Protein AF-A0A934ZP83-F1 (afdb_monomer)

Foldseek 3Di:
DDPPDDDPPDDPVCVVVVVLVVLQVCCVVPVVVNLVVVLVVVVVLVVQCPDPVNVVVVVVLVPDPVNVVVVVCVCVSNLPLHDNDDPDRSVVSVVVSVVVCVPPPCPVVVVCVVVVPDVPPPDD

Sequence (124 aa):
MSDEGPVFEAREEDGLFAALRQAQALIVRYPVAAQALFAAAVAEGRAYSATPEGTALRERLKGSELIRRGRVVWEVGTLNVLEEEPTTILPSKVMDALARAATVPDLEPMLTRLFGVHPGDDGT

Secondary structure (DSSP, 8-state):
----------SSHHHHHHHHHHHHHHHHHSHHHHHHHHHHHHHHHHHHHTSHHHHHHHHHHHT-HHHHHHHHHHHHHHTT---SS-SS-HHHHHHHHHHHHHT-TTHHHHHHHHHT--TT-S--

Solvent-accessible surface area (backbone atoms only — not comparable to full-atom values): 7390 Å² total; per-residue (Å²): 139,82,84,75,68,88,75,83,76,75,67,78,54,52,60,57,54,48,51,51,52,52,51,42,52,45,39,72,75,35,40,72,59,44,38,52,52,50,34,50,52,52,54,49,51,50,59,43,40,72,37,76,67,30,37,55,49,49,62,60,46,74,76,32,64,66,55,58,54,48,47,52,52,47,42,67,62,50,56,61,54,71,51,82,77,68,91,64,63,51,76,59,39,51,52,53,38,50,54,53,56,72,65,40,85,62,46,62,64,50,48,35,67,72,69,63,62,60,96,76,80,78,78,132

pLDDT: mean 74.09, std 14.76, range [38.72, 97.5]

Structu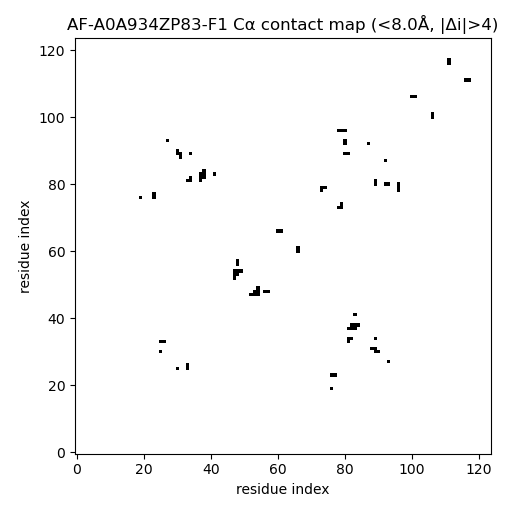re (mmCIF, N/CA/C/O backbone):
data_AF-A0A934ZP83-F1
#
_entry.id   AF-A0A934ZP83-F1
#
loop_
_atom_site.group_PDB
_atom_site.id
_atom_site.type_symbol
_atom_site.label_atom_id
_atom_site.label_alt_id
_atom_site.label_comp_id
_atom_site.label_asym_id
_atom_site.label_entity_id
_atom_site.label_seq_id
_atom_site.pdbx_PDB_ins_code
_atom_site.Cartn_x
_atom_site.Cartn_y
_atom_site.Cartn_z
_atom_site.occupancy
_atom_site.B_iso_or_equiv
_atom_site.auth_seq_id
_atom_site.auth_comp_id
_atom_site.auth_asym_id
_atom_site.auth_atom_id
_atom_site.pdbx_PDB_model_num
ATOM 1 N N . MET A 1 1 ? 32.671 31.093 -13.612 1.00 38.72 1 MET A N 1
ATOM 2 C CA . MET A 1 1 ? 31.542 31.184 -12.668 1.00 38.72 1 MET A CA 1
ATOM 3 C C . MET A 1 1 ? 30.532 30.174 -13.177 1.00 38.72 1 MET A C 1
ATOM 5 O O . MET A 1 1 ? 29.764 30.499 -14.069 1.00 38.72 1 MET A O 1
ATOM 9 N N . SER A 1 2 ? 30.713 28.913 -12.786 1.00 44.19 2 SER A N 1
ATOM 10 C CA . SER A 1 2 ? 29.906 27.798 -13.285 1.00 44.19 2 SER A CA 1
ATOM 11 C C . SER A 1 2 ? 28.724 27.630 -12.346 1.00 44.19 2 SER A C 1
ATOM 13 O O . SER A 1 2 ? 28.918 27.476 -11.144 1.00 44.19 2 SER A O 1
ATOM 15 N N . ASP A 1 3 ? 27.530 27.752 -12.910 1.00 51.94 3 ASP A N 1
ATOM 16 C CA . ASP A 1 3 ? 26.252 27.512 -12.253 1.00 51.94 3 ASP A CA 1
ATOM 17 C C . ASP A 1 3 ? 26.065 25.991 -12.153 1.00 51.94 3 ASP A C 1
ATOM 19 O O . ASP A 1 3 ? 25.612 25.338 -13.093 1.00 51.94 3 ASP A O 1
ATOM 23 N N . GLU A 1 4 ? 26.538 25.402 -11.053 1.00 49.50 4 GLU A N 1
ATOM 24 C CA . GLU A 1 4 ? 26.123 24.057 -10.661 1.00 49.50 4 GLU A CA 1
ATOM 25 C C . GLU A 1 4 ? 24.645 24.145 -10.280 1.00 49.50 4 GLU A C 1
ATOM 27 O O . GLU A 1 4 ? 24.284 24.651 -9.216 1.00 49.50 4 GLU A O 1
ATOM 32 N N . GLY A 1 5 ? 23.784 23.678 -11.188 1.00 45.62 5 GLY A N 1
ATOM 33 C CA . GLY A 1 5 ? 22.375 23.446 -10.890 1.00 45.62 5 GLY A CA 1
ATOM 34 C C . GLY A 1 5 ? 22.228 22.618 -9.608 1.00 45.62 5 GLY A C 1
ATOM 35 O O . GLY A 1 5 ? 23.150 21.886 -9.242 1.00 45.62 5 GLY A O 1
ATOM 36 N N . PRO A 1 6 ? 21.093 22.734 -8.899 1.00 41.62 6 PRO A N 1
ATOM 37 C CA . PRO A 1 6 ? 20.960 22.194 -7.554 1.00 41.62 6 PRO A CA 1
ATOM 38 C C . PRO A 1 6 ? 21.282 20.698 -7.535 1.00 41.62 6 PRO A C 1
ATOM 40 O O . PRO A 1 6 ? 20.540 19.872 -8.068 1.00 41.62 6 PRO A O 1
ATOM 43 N N . VAL A 1 7 ? 22.410 20.365 -6.908 1.00 52.69 7 VAL A N 1
ATOM 44 C CA . VAL A 1 7 ? 22.768 19.000 -6.545 1.00 52.69 7 VAL A CA 1
ATOM 45 C C . VAL A 1 7 ? 21.838 18.626 -5.402 1.00 52.69 7 VAL A C 1
ATOM 47 O O . VAL A 1 7 ? 21.931 19.176 -4.305 1.00 52.69 7 VAL A O 1
ATOM 50 N N . PHE A 1 8 ? 20.898 17.724 -5.672 1.00 44.00 8 PHE A N 1
ATOM 51 C CA . PHE A 1 8 ? 20.104 17.086 -4.630 1.00 44.00 8 PHE A CA 1
ATOM 52 C C . PHE A 1 8 ? 21.053 16.202 -3.808 1.00 44.00 8 PHE A C 1
ATOM 54 O O . PHE A 1 8 ? 21.266 15.034 -4.129 1.00 44.00 8 PHE A O 1
ATOM 61 N N . GLU A 1 9 ? 21.702 16.787 -2.798 1.00 42.16 9 GLU A N 1
ATOM 62 C CA . GLU A 1 9 ? 22.484 16.051 -1.806 1.00 42.16 9 GLU A CA 1
ATOM 63 C C . GLU A 1 9 ? 21.535 15.147 -1.021 1.00 42.16 9 GLU A C 1
ATOM 65 O O . GLU A 1 9 ? 20.894 15.563 -0.055 1.00 42.16 9 GLU A O 1
ATOM 70 N N . ALA A 1 10 ? 21.437 13.891 -1.444 1.00 46.25 10 ALA A N 1
ATOM 71 C CA . ALA A 1 10 ? 20.656 12.901 -0.738 1.00 46.25 10 ALA A CA 1
ATOM 72 C C . ALA A 1 10 ? 21.348 12.564 0.595 1.00 46.25 10 ALA A C 1
ATOM 74 O O . ALA A 1 10 ? 22.364 11.873 0.665 1.00 46.25 10 ALA A O 1
ATOM 75 N N . ARG A 1 11 ? 20.813 13.115 1.686 1.00 51.38 11 ARG A N 1
ATOM 76 C CA . ARG A 1 11 ? 21.152 12.750 3.067 1.00 51.38 11 ARG A CA 1
ATOM 77 C C . ARG A 1 11 ? 19.861 12.298 3.738 1.00 51.38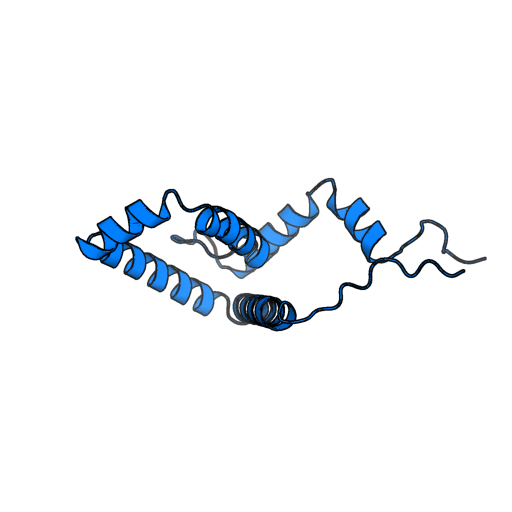 11 ARG A C 1
ATOM 79 O O . ARG A 1 11 ? 18.870 13.009 3.655 1.00 51.38 11 ARG A O 1
ATOM 86 N N . GLU A 1 12 ? 19.865 11.112 4.355 1.00 50.78 12 GLU A N 1
ATOM 87 C CA . GLU A 1 12 ? 18.701 10.396 4.940 1.00 50.78 12 GLU A CA 1
ATOM 88 C C . GLU A 1 12 ? 17.547 10.046 3.975 1.00 50.78 12 GLU A C 1
ATOM 90 O O . GLU A 1 12 ? 16.996 8.946 4.060 1.00 50.78 12 GLU A O 1
ATOM 95 N N . GLU A 1 13 ? 17.235 10.908 3.009 1.00 52.53 13 GLU A N 1
ATOM 96 C CA . GLU A 1 13 ? 16.235 10.708 1.958 1.00 52.53 13 GLU A CA 1
ATOM 97 C C . GLU A 1 13 ? 16.495 9.427 1.143 1.00 52.53 13 GLU A C 1
ATOM 99 O O . GLU A 1 13 ? 15.555 8.708 0.792 1.00 52.53 13 GLU A O 1
ATOM 104 N N . ASP A 1 14 ? 17.764 9.050 0.955 1.00 61.03 14 ASP A N 1
ATOM 105 C CA . ASP A 1 14 ? 18.166 7.826 0.254 1.00 61.03 14 ASP A CA 1
ATOM 106 C C . ASP A 1 14 ? 17.562 6.549 0.837 1.00 61.03 14 ASP A C 1
ATOM 108 O O . ASP A 1 14 ? 17.218 5.638 0.085 1.00 61.03 14 ASP A O 1
ATOM 112 N N . GLY A 1 15 ? 17.407 6.461 2.162 1.00 76.56 15 GLY A N 1
ATOM 113 C CA . GLY A 1 15 ? 16.912 5.247 2.813 1.00 76.56 15 GLY A CA 1
ATOM 114 C C . GLY A 1 15 ? 15.444 4.977 2.489 1.00 76.56 15 GLY A C 1
ATOM 115 O O . GLY A 1 15 ? 15.071 3.855 2.137 1.00 76.56 15 GLY A O 1
ATOM 116 N N . LEU A 1 16 ? 14.614 6.023 2.544 1.00 76.25 16 LEU A N 1
ATOM 117 C CA . LEU A 1 16 ? 13.196 5.932 2.202 1.00 76.25 16 LEU A CA 1
ATOM 118 C C . LEU A 1 16 ? 13.013 5.663 0.707 1.00 76.25 16 LEU A C 1
ATOM 120 O O . LEU A 1 16 ? 12.264 4.760 0.332 1.00 76.25 16 LEU A O 1
ATOM 124 N N . PHE A 1 17 ? 13.725 6.397 -0.153 1.00 73.88 17 PHE A N 1
ATOM 125 C CA . PHE A 1 17 ? 13.660 6.176 -1.598 1.00 73.88 17 PHE A CA 1
ATOM 126 C C . PHE A 1 17 ? 14.178 4.788 -1.995 1.00 73.88 17 PHE A C 1
ATOM 128 O O . PHE A 1 17 ? 13.602 4.145 -2.875 1.00 73.88 17 PHE A O 1
ATOM 135 N N . ALA A 1 18 ? 15.225 4.280 -1.342 1.00 79.88 18 ALA A N 1
ATOM 136 C CA . ALA A 1 18 ? 15.710 2.918 -1.548 1.00 79.88 18 ALA A CA 1
ATOM 1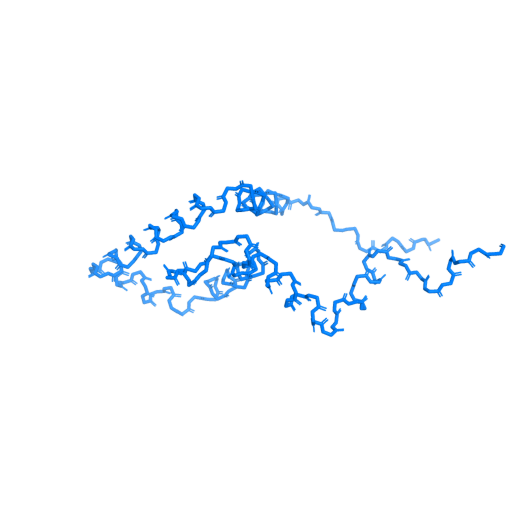37 C C . ALA A 1 18 ? 14.669 1.875 -1.124 1.00 79.88 18 ALA A C 1
ATOM 139 O O . ALA A 1 18 ? 14.400 0.949 -1.890 1.00 79.88 18 ALA A O 1
ATOM 140 N N . ALA A 1 19 ? 14.031 2.051 0.037 1.00 79.75 19 ALA A N 1
ATOM 141 C CA . ALA A 1 19 ? 12.974 1.158 0.505 1.00 79.75 19 ALA A CA 1
ATOM 142 C C . ALA A 1 19 ? 11.768 1.146 -0.451 1.00 79.75 19 ALA A C 1
ATOM 144 O O . ALA A 1 19 ? 11.266 0.076 -0.797 1.00 79.75 19 ALA A O 1
ATOM 145 N N . LEU A 1 20 ? 11.343 2.315 -0.945 1.00 80.75 20 LEU A N 1
ATOM 146 C CA . LEU A 1 20 ? 10.262 2.430 -1.929 1.00 80.75 20 LEU A CA 1
ATOM 147 C C . LEU A 1 20 ? 10.616 1.739 -3.251 1.00 80.75 20 LEU A C 1
ATOM 149 O O . LEU A 1 20 ? 9.812 0.964 -3.769 1.00 80.75 20 LEU A O 1
ATOM 153 N N . ARG A 1 21 ? 11.834 1.939 -3.771 1.00 81.12 21 ARG A N 1
ATOM 154 C CA . ARG A 1 21 ? 12.308 1.241 -4.981 1.00 81.12 21 ARG A CA 1
ATOM 155 C C . ARG A 1 21 ? 12.384 -0.271 -4.784 1.00 81.12 21 ARG A C 1
ATOM 157 O O . ARG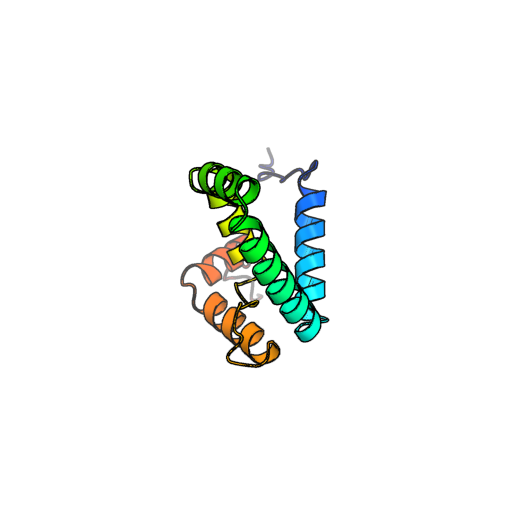 A 1 21 ? 12.040 -1.031 -5.687 1.00 81.12 21 ARG A O 1
ATOM 164 N N . GLN A 1 22 ? 12.804 -0.725 -3.607 1.00 83.00 22 GLN A N 1
ATOM 165 C CA . GLN A 1 22 ? 12.844 -2.149 -3.288 1.00 83.00 22 GLN A CA 1
ATOM 166 C C . GLN A 1 22 ? 11.433 -2.745 -3.214 1.00 83.00 22 GLN A C 1
ATOM 168 O O . GLN A 1 22 ? 11.199 -3.826 -3.754 1.00 83.00 22 GLN A O 1
ATOM 173 N N . ALA A 1 23 ? 10.479 -2.029 -2.614 1.00 82.31 23 ALA A N 1
ATOM 174 C CA . ALA A 1 23 ? 9.076 -2.428 -2.598 1.00 82.31 23 ALA A CA 1
ATOM 175 C C . ALA A 1 23 ? 8.498 -2.513 -4.021 1.00 82.31 23 ALA A C 1
ATOM 177 O O . ALA A 1 23 ? 7.893 -3.524 -4.371 1.00 82.31 23 ALA A O 1
ATOM 178 N N . GLN A 1 24 ? 8.760 -1.517 -4.875 1.00 82.44 24 GLN A N 1
ATOM 179 C CA . GLN A 1 24 ? 8.380 -1.539 -6.294 1.00 82.44 24 GLN A CA 1
ATOM 180 C C . GLN A 1 24 ? 8.950 -2.761 -7.022 1.00 82.44 24 GLN A C 1
ATOM 182 O O . GLN A 1 24 ? 8.216 -3.481 -7.700 1.00 82.44 24 GLN A O 1
ATOM 187 N N . ALA A 1 25 ? 10.243 -3.039 -6.839 1.00 83.50 25 ALA A N 1
ATOM 188 C CA . ALA A 1 25 ? 10.888 -4.199 -7.442 1.00 83.50 25 ALA A CA 1
ATOM 189 C C . ALA A 1 25 ? 10.245 -5.518 -6.984 1.00 83.50 25 ALA A C 1
ATOM 191 O O . ALA A 1 25 ? 10.075 -6.431 -7.791 1.00 83.50 25 ALA A O 1
ATOM 192 N N . LEU A 1 26 ? 9.850 -5.625 -5.711 1.00 83.94 26 LEU A N 1
ATOM 193 C CA . LEU A 1 26 ? 9.155 -6.802 -5.184 1.00 83.94 26 LEU A CA 1
ATOM 194 C C . LEU A 1 26 ? 7.738 -6.949 -5.745 1.00 83.94 26 LEU A C 1
ATOM 196 O O . LEU A 1 26 ? 7.349 -8.070 -6.068 1.00 83.94 26 LEU A O 1
ATOM 200 N N . ILE A 1 27 ? 6.995 -5.851 -5.914 1.00 83.75 27 ILE A N 1
ATOM 201 C CA . ILE A 1 27 ? 5.657 -5.863 -6.528 1.00 83.75 27 ILE A CA 1
ATOM 202 C C . ILE A 1 27 ? 5.739 -6.374 -7.969 1.00 83.75 27 ILE A C 1
ATOM 204 O O . ILE A 1 27 ? 4.971 -7.252 -8.356 1.00 83.75 27 ILE A O 1
ATOM 208 N N . VAL A 1 28 ? 6.704 -5.880 -8.750 1.00 81.56 28 VAL A N 1
ATOM 209 C CA . VAL A 1 28 ? 6.903 -6.313 -10.143 1.00 81.56 28 VAL A CA 1
ATOM 210 C C . VAL A 1 28 ? 7.391 -7.761 -10.217 1.00 81.56 28 VAL A C 1
ATOM 212 O O . VAL A 1 28 ? 6.945 -8.524 -11.071 1.00 81.56 28 VAL A O 1
ATOM 215 N N . ARG A 1 29 ? 8.295 -8.165 -9.317 1.00 83.50 29 ARG A N 1
ATOM 216 C CA . ARG A 1 29 ? 8.885 -9.510 -9.314 1.00 83.50 29 ARG A CA 1
ATOM 217 C C . ARG A 1 29 ? 7.922 -10.587 -8.812 1.00 83.50 29 ARG A C 1
ATOM 219 O O . ARG A 1 29 ? 7.978 -11.716 -9.294 1.00 83.50 29 ARG A O 1
ATOM 226 N N . TYR A 1 30 ? 7.063 -10.256 -7.850 1.00 83.94 30 TYR A N 1
ATOM 227 C CA . TYR A 1 30 ? 6.156 -11.197 -7.188 1.00 83.94 30 TYR A CA 1
ATOM 228 C C . TYR A 1 30 ? 4.721 -10.651 -7.101 1.00 83.94 30 TYR A C 1
ATOM 230 O O . TYR A 1 30 ? 4.180 -10.501 -6.002 1.00 83.94 30 TYR A O 1
ATOM 238 N N . PRO A 1 31 ? 4.060 -10.396 -8.242 1.00 81.69 31 PRO A N 1
ATOM 239 C CA . PRO A 1 31 ? 2.789 -9.677 -8.282 1.00 81.69 31 PRO A CA 1
ATOM 240 C C . PRO A 1 31 ? 1.673 -10.355 -7.476 1.00 81.69 31 PRO A C 1
ATOM 242 O O . PRO A 1 31 ? 0.987 -9.714 -6.685 1.00 81.69 31 PRO A O 1
ATOM 245 N N . VAL A 1 32 ? 1.517 -11.675 -7.611 1.00 83.94 32 VAL A N 1
ATOM 246 C CA . VAL A 1 32 ? 0.474 -12.426 -6.890 1.00 83.94 32 VAL A CA 1
ATOM 247 C C . VAL A 1 32 ? 0.698 -12.383 -5.375 1.00 83.94 32 VAL A C 1
ATOM 249 O O . VAL A 1 32 ? -0.248 -12.187 -4.617 1.00 83.94 32 VAL A O 1
ATOM 252 N N . ALA A 1 33 ? 1.949 -12.520 -4.927 1.00 86.06 33 ALA A N 1
ATOM 253 C CA . ALA A 1 33 ? 2.279 -12.474 -3.506 1.00 86.06 33 ALA A CA 1
ATOM 254 C C . ALA A 1 33 ? 2.088 -11.063 -2.930 1.00 86.06 33 ALA A C 1
ATOM 256 O O . ALA A 1 33 ? 1.508 -10.918 -1.858 1.00 86.06 33 ALA A O 1
ATOM 257 N N . ALA A 1 34 ? 2.515 -10.026 -3.657 1.00 85.81 34 ALA A N 1
ATOM 258 C CA . ALA A 1 34 ? 2.317 -8.636 -3.258 1.00 85.81 34 ALA A CA 1
ATOM 259 C C . ALA A 1 34 ? 0.826 -8.291 -3.118 1.00 85.81 34 ALA A C 1
ATOM 261 O O . ALA A 1 34 ? 0.421 -7.679 -2.132 1.00 85.81 34 ALA A O 1
ATOM 262 N N . GLN A 1 35 ? -0.002 -8.751 -4.057 1.00 86.12 35 GLN A N 1
ATOM 263 C CA . GLN A 1 35 ? -1.451 -8.571 -4.019 1.00 86.12 35 GLN A CA 1
ATOM 264 C C . GLN A 1 35 ? -2.113 -9.307 -2.851 1.00 86.12 35 GLN A C 1
ATOM 266 O O . GLN A 1 35 ? -2.983 -8.749 -2.183 1.00 86.12 35 GLN A O 1
ATOM 271 N N . ALA A 1 36 ? -1.689 -10.540 -2.570 1.00 86.75 36 ALA A N 1
ATOM 272 C CA . ALA A 1 36 ? -2.185 -11.291 -1.421 1.00 86.75 36 ALA A CA 1
ATOM 273 C C . ALA A 1 36 ? -1.813 -10.610 -0.092 1.00 86.75 36 ALA A C 1
ATOM 275 O O . ALA A 1 36 ? -2.662 -10.477 0.788 1.00 86.75 36 ALA A O 1
ATOM 276 N N . LEU A 1 37 ? -0.572 -10.127 0.037 1.00 88.69 37 LEU A N 1
ATOM 277 C CA . LEU A 1 37 ? -0.111 -9.384 1.213 1.00 88.69 37 LEU A CA 1
ATOM 278 C C . LEU A 1 37 ? -0.892 -8.080 1.403 1.00 88.69 37 LEU A C 1
ATOM 280 O O . LEU A 1 37 ? -1.313 -7.779 2.518 1.00 88.69 37 LEU A O 1
ATOM 284 N N . PHE A 1 38 ? -1.126 -7.335 0.322 1.00 86.81 38 PHE A N 1
ATOM 285 C CA . PHE A 1 38 ? -1.933 -6.118 0.359 1.00 86.81 38 PHE A CA 1
ATOM 286 C C . PHE A 1 38 ? -3.363 -6.399 0.835 1.00 86.81 38 PHE A C 1
ATOM 288 O O . PHE A 1 38 ? -3.831 -5.760 1.776 1.00 86.81 38 PHE A O 1
ATOM 295 N N . ALA A 1 39 ? -4.037 -7.388 0.241 1.00 88.75 39 ALA A N 1
ATOM 296 C CA . ALA A 1 39 ? -5.398 -7.755 0.623 1.00 88.75 39 ALA A CA 1
ATOM 297 C C . ALA A 1 39 ? -5.487 -8.197 2.096 1.00 88.75 39 ALA A C 1
ATOM 299 O O . ALA A 1 39 ? -6.407 -7.793 2.809 1.00 88.75 39 ALA A O 1
ATOM 300 N N . ALA A 1 40 ? -4.503 -8.966 2.577 1.00 89.69 40 ALA A N 1
ATOM 301 C CA . ALA A 1 40 ? -4.422 -9.372 3.978 1.00 89.69 40 ALA A CA 1
ATOM 302 C C . ALA A 1 40 ? -4.253 -8.169 4.921 1.00 89.69 40 ALA A C 1
ATOM 304 O O . ALA A 1 40 ? -5.002 -8.045 5.890 1.00 89.69 40 ALA A O 1
ATOM 305 N N . ALA A 1 41 ? -3.337 -7.246 4.607 1.00 89.00 41 ALA A N 1
ATOM 306 C CA . ALA A 1 41 ? -3.113 -6.039 5.403 1.00 89.00 41 ALA A CA 1
ATOM 307 C C . ALA A 1 41 ? -4.357 -5.136 5.455 1.00 89.00 41 ALA A C 1
ATOM 309 O O . ALA A 1 41 ? -4.684 -4.570 6.499 1.00 89.00 41 ALA A O 1
ATOM 310 N N . VAL A 1 42 ? -5.091 -5.026 4.344 1.00 89.50 42 VAL A N 1
ATOM 311 C CA . VAL A 1 42 ? -6.354 -4.280 4.280 1.00 89.50 42 VAL A CA 1
ATOM 312 C C . VAL A 1 42 ? -7.437 -4.940 5.142 1.00 89.50 42 VAL A C 1
ATOM 314 O O . VAL A 1 42 ? -8.131 -4.251 5.897 1.00 89.50 42 VAL A O 1
ATOM 317 N N . ALA A 1 43 ? -7.570 -6.268 5.077 1.00 91.94 43 ALA A N 1
ATOM 318 C CA . ALA A 1 43 ? -8.523 -7.012 5.897 1.00 91.94 43 ALA A CA 1
ATOM 319 C C . ALA A 1 43 ? -8.223 -6.867 7.399 1.00 91.94 43 ALA A C 1
ATOM 321 O O . ALA A 1 43 ? -9.133 -6.598 8.187 1.00 91.94 43 ALA A O 1
ATOM 322 N N . GLU A 1 44 ? -6.951 -6.971 7.787 1.00 93.19 44 GLU A N 1
ATOM 323 C CA . GLU A 1 44 ? -6.505 -6.765 9.166 1.00 93.19 44 GLU A CA 1
ATOM 324 C C . GLU A 1 44 ? -6.750 -5.324 9.629 1.00 93.19 44 GLU A C 1
ATOM 326 O O . GLU A 1 44 ? -7.331 -5.106 10.692 1.00 93.19 44 GLU A O 1
ATOM 331 N N . GLY A 1 45 ? -6.405 -4.332 8.803 1.00 91.69 45 GLY A N 1
ATOM 332 C CA . GLY A 1 45 ? -6.657 -2.922 9.097 1.00 91.69 45 GLY A CA 1
ATOM 333 C C . GLY A 1 45 ? -8.141 -2.622 9.317 1.00 91.69 45 GLY A C 1
ATOM 334 O O . GLY A 1 45 ? -8.494 -1.876 10.233 1.00 91.69 45 GLY A O 1
ATOM 335 N N . ARG A 1 46 ? -9.032 -3.250 8.538 1.00 92.75 46 ARG A N 1
ATOM 336 C CA . ARG A 1 46 ? -10.482 -3.166 8.760 1.00 92.75 46 ARG A CA 1
ATOM 337 C C . ARG A 1 46 ? -10.903 -3.784 10.080 1.00 92.75 46 ARG A C 1
ATOM 339 O O . ARG A 1 46 ? -11.623 -3.126 10.832 1.00 92.75 46 ARG A O 1
ATOM 346 N N . ALA A 1 47 ? -10.460 -5.009 10.349 1.00 94.12 47 ALA A N 1
ATOM 347 C CA . ALA A 1 47 ? -10.776 -5.710 11.586 1.00 94.12 47 ALA A CA 1
ATOM 348 C C . ALA A 1 47 ? -10.325 -4.895 12.806 1.00 94.12 47 ALA A C 1
ATOM 350 O O . ALA A 1 47 ? -11.108 -4.684 13.730 1.00 94.12 47 ALA A O 1
ATOM 351 N N . TYR A 1 48 ? -9.111 -4.342 12.761 1.00 94.25 48 TYR A N 1
ATOM 352 C CA . TYR A 1 48 ? -8.596 -3.469 13.807 1.00 94.25 48 TYR A CA 1
ATOM 353 C C . TYR A 1 48 ? -9.408 -2.177 13.927 1.00 94.25 48 TYR A C 1
ATOM 355 O O . TYR A 1 48 ? -9.793 -1.789 15.023 1.00 94.25 48 TYR A O 1
ATOM 363 N N . SER A 1 49 ? -9.753 -1.529 12.811 1.00 93.69 49 SER A N 1
ATOM 364 C CA . SER A 1 49 ? -10.538 -0.287 12.832 1.00 93.69 49 SER A CA 1
ATOM 365 C C . SER A 1 49 ? -11.945 -0.438 13.422 1.00 93.69 49 SER A C 1
ATOM 367 O O . SER A 1 49 ? -12.555 0.569 13.770 1.00 93.69 49 SER A O 1
ATOM 369 N N . ALA A 1 50 ? -12.454 -1.670 13.531 1.00 94.69 50 ALA A N 1
ATOM 370 C CA . ALA A 1 50 ? -13.727 -1.979 14.169 1.00 94.69 50 ALA A CA 1
ATOM 371 C C . ALA A 1 50 ? -13.623 -2.120 15.701 1.00 94.69 50 ALA A C 1
ATOM 373 O O . ALA A 1 50 ? -14.654 -2.157 16.372 1.00 94.69 50 ALA A O 1
ATOM 374 N N . THR A 1 51 ? -12.413 -2.181 16.273 1.00 97.50 51 THR A N 1
ATOM 375 C CA . THR A 1 51 ? -12.233 -2.139 17.732 1.00 97.50 51 THR A CA 1
ATOM 376 C C . THR A 1 51 ? -12.358 -0.701 18.254 1.00 97.50 51 THR A C 1
ATOM 378 O O . THR A 1 51 ? -12.209 0.255 17.481 1.00 97.50 51 THR A O 1
ATOM 381 N N . PRO A 1 52 ? -12.612 -0.499 19.561 1.00 97.00 52 PRO A N 1
ATOM 382 C CA . PRO A 1 52 ? -12.625 0.837 20.159 1.00 97.00 52 PRO A CA 1
ATOM 383 C C . PRO A 1 52 ? -11.307 1.600 19.948 1.00 97.00 52 PRO A C 1
ATOM 385 O O . PRO A 1 52 ? -11.315 2.774 19.570 1.00 97.00 52 PRO A O 1
ATOM 388 N N . GLU A 1 53 ? -10.171 0.925 20.126 1.00 95.19 53 GLU A N 1
ATOM 389 C CA . GLU A 1 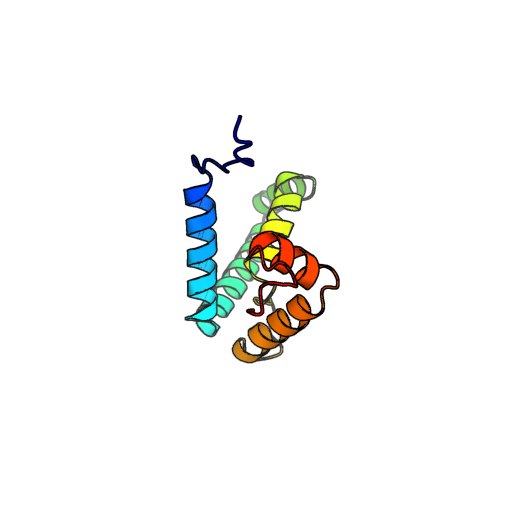53 ? -8.832 1.492 19.949 1.00 95.19 53 GLU A CA 1
ATOM 390 C C . GLU A 1 53 ? -8.575 1.854 18.485 1.00 95.19 53 GLU A C 1
ATOM 392 O O . GLU A 1 53 ? -8.112 2.959 18.186 1.00 95.19 53 GLU A O 1
ATOM 397 N N . GLY A 1 54 ? -8.919 0.956 17.558 1.00 94.44 54 GLY A N 1
ATOM 398 C CA . GLY A 1 54 ? -8.761 1.208 16.131 1.00 94.44 54 GLY A CA 1
ATOM 399 C C . GLY A 1 54 ? -9.702 2.290 15.610 1.00 94.44 54 GLY A C 1
ATOM 400 O O . GLY A 1 54 ? -9.299 3.080 14.757 1.00 94.44 54 GLY A O 1
ATOM 401 N N . THR A 1 55 ? -10.911 2.408 16.165 1.00 95.31 55 THR A N 1
ATOM 402 C CA . THR A 1 55 ? -11.835 3.512 15.863 1.00 95.31 55 THR A CA 1
ATOM 403 C C . THR A 1 55 ? -11.230 4.848 16.290 1.00 95.31 55 THR A C 1
ATOM 405 O O . THR A 1 55 ? -11.165 5.783 15.490 1.00 95.31 55 THR A O 1
ATOM 408 N N . ALA A 1 56 ? -10.714 4.935 17.520 1.00 93.62 56 ALA A N 1
ATOM 409 C CA . ALA A 1 56 ? -10.063 6.144 18.019 1.00 93.62 56 ALA A CA 1
ATOM 410 C C . ALA A 1 56 ? -8.831 6.522 17.178 1.00 93.62 56 ALA A C 1
ATOM 412 O O . ALA A 1 56 ? -8.623 7.697 16.863 1.00 93.62 56 ALA A O 1
ATOM 413 N N . LEU A 1 57 ? -8.029 5.536 16.763 1.00 92.25 57 LEU A N 1
ATOM 414 C CA . LEU A 1 57 ? -6.907 5.763 15.855 1.00 92.25 57 LEU A CA 1
ATOM 415 C C . LEU A 1 57 ? -7.382 6.256 14.482 1.00 92.25 57 LEU A C 1
ATOM 417 O O . LEU A 1 57 ? -6.856 7.245 13.976 1.00 92.25 57 LEU A O 1
ATOM 421 N N . ARG A 1 58 ? -8.393 5.615 13.889 1.00 90.75 58 ARG A N 1
ATOM 422 C CA . ARG A 1 58 ? -8.951 5.995 12.585 1.00 90.75 58 ARG A CA 1
ATOM 423 C C . ARG A 1 58 ? -9.443 7.439 12.578 1.00 90.75 58 ARG A C 1
ATOM 425 O O . ARG A 1 58 ? -9.141 8.167 11.635 1.00 90.75 58 ARG A O 1
ATOM 432 N N . GLU A 1 59 ? -10.160 7.869 13.614 1.00 92.50 59 GLU A N 1
ATOM 433 C CA . GLU A 1 59 ? -10.645 9.251 13.707 1.00 92.50 59 GLU A CA 1
ATOM 434 C C . GLU A 1 59 ? -9.494 10.258 13.836 1.00 92.50 59 GLU A C 1
ATOM 436 O O . GLU A 1 59 ? -9.513 11.300 13.181 1.00 92.50 59 GLU A O 1
ATOM 441 N N . ARG A 1 60 ? -8.427 9.920 14.574 1.00 89.75 60 ARG A N 1
ATOM 442 C CA . ARG A 1 60 ? -7.207 10.747 14.623 1.00 89.75 60 ARG A CA 1
ATOM 443 C C . ARG A 1 60 ? -6.511 10.840 13.264 1.00 89.75 60 ARG A C 1
ATOM 445 O O . ARG A 1 60 ? -6.000 11.898 12.904 1.00 89.75 60 ARG A O 1
ATOM 452 N N . LEU A 1 61 ? -6.475 9.742 12.512 1.00 88.44 61 LEU A N 1
ATOM 453 C CA . LEU A 1 61 ? -5.794 9.673 11.219 1.00 88.44 61 LEU A CA 1
ATOM 454 C C . LEU A 1 61 ? -6.588 10.332 10.081 1.00 88.44 61 LEU A C 1
ATOM 456 O O . LEU A 1 61 ? -5.966 10.895 9.183 1.00 88.44 61 LEU A O 1
ATOM 460 N N . LYS A 1 62 ? -7.929 10.338 10.123 1.00 87.38 62 LYS A N 1
ATOM 461 C CA . LYS A 1 62 ? -8.785 10.980 9.100 1.00 87.38 62 LYS A CA 1
ATOM 462 C C . LYS A 1 62 ? -8.433 12.448 8.844 1.00 87.38 62 LYS A C 1
ATOM 464 O O . LYS A 1 62 ? -8.491 12.896 7.703 1.00 87.38 62 LYS A O 1
ATOM 469 N N . GLY A 1 63 ? -8.091 13.193 9.894 1.00 84.38 63 GLY A N 1
ATOM 470 C CA . GLY A 1 63 ? -7.714 14.607 9.798 1.00 84.38 63 GLY A CA 1
ATOM 471 C C . GLY A 1 63 ? -6.228 14.850 9.520 1.00 84.38 63 GLY A C 1
ATOM 472 O O . GLY A 1 63 ? -5.816 16.000 9.384 1.00 84.38 63 GLY A O 1
ATOM 473 N N . SER A 1 64 ? -5.410 13.797 9.459 1.00 89.69 64 SER A N 1
ATOM 474 C CA . SER A 1 64 ? -3.954 13.919 9.420 1.00 89.69 64 SER A CA 1
ATOM 475 C C . SER A 1 64 ? -3.441 14.311 8.036 1.00 89.69 64 SER A C 1
ATOM 477 O O . SER A 1 64 ? -3.585 13.574 7.058 1.00 89.69 64 SER A O 1
ATOM 479 N N . GLU A 1 65 ? -2.747 15.447 7.973 1.00 86.25 65 GLU A N 1
ATOM 480 C CA . GLU A 1 65 ? -2.015 15.881 6.781 1.00 86.25 65 GLU A CA 1
ATOM 481 C C . GLU A 1 65 ? -0.944 14.865 6.363 1.00 86.25 65 GLU A C 1
ATOM 483 O O . GLU A 1 65 ? -0.741 14.630 5.173 1.00 86.25 65 GLU A O 1
ATOM 488 N N . LEU A 1 66 ? -0.301 14.205 7.330 1.00 84.31 66 LEU A N 1
ATOM 489 C CA . LEU A 1 66 ? 0.710 13.186 7.053 1.00 84.31 66 LEU A CA 1
ATOM 490 C C . LEU A 1 66 ? 0.110 11.984 6.314 1.00 84.31 66 LEU A C 1
ATOM 492 O O . LEU A 1 66 ? 0.708 11.494 5.362 1.00 84.31 66 LEU A O 1
ATOM 496 N N . ILE A 1 67 ? -1.090 11.544 6.701 1.00 83.81 67 ILE A N 1
ATOM 497 C CA . ILE A 1 67 ? -1.803 10.457 6.011 1.00 83.81 67 ILE A CA 1
ATOM 498 C C . ILE A 1 67 ? -2.213 10.886 4.604 1.00 83.81 67 ILE A C 1
ATOM 500 O O . ILE A 1 67 ? -2.087 10.107 3.660 1.00 83.81 67 ILE A O 1
ATOM 504 N N . ARG A 1 68 ? -2.639 12.144 4.438 1.00 81.25 68 ARG A N 1
ATOM 505 C CA . ARG A 1 68 ? -2.972 12.707 3.124 1.00 81.25 68 ARG A CA 1
ATOM 506 C C . ARG A 1 68 ? -1.768 12.700 2.180 1.00 81.25 68 ARG A C 1
ATOM 508 O O . 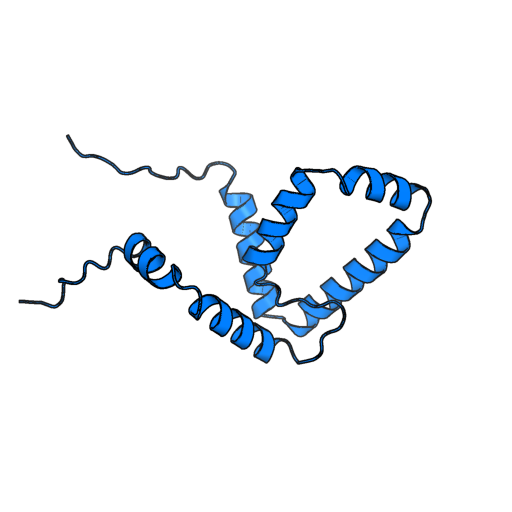ARG A 1 68 ? -1.890 12.248 1.048 1.00 81.25 68 ARG A O 1
ATOM 515 N N . ARG A 1 69 ? -0.601 13.153 2.648 1.00 82.88 69 ARG A N 1
ATOM 516 C CA . ARG A 1 69 ? 0.647 13.160 1.862 1.00 82.88 69 ARG A CA 1
ATOM 517 C C . ARG A 1 69 ? 1.178 11.752 1.615 1.00 82.88 69 ARG A C 1
ATOM 519 O O . ARG A 1 69 ? 1.588 11.441 0.502 1.00 82.88 69 ARG A O 1
ATOM 526 N N . GLY A 1 70 ? 1.113 10.886 2.624 1.00 77.62 70 GLY A N 1
ATOM 527 C CA . GLY A 1 70 ? 1.500 9.481 2.505 1.00 77.62 70 GLY A CA 1
ATOM 528 C C . GLY A 1 70 ? 0.683 8.739 1.447 1.00 77.62 70 GLY A C 1
ATOM 529 O O . GLY A 1 70 ? 1.239 7.941 0.699 1.00 77.62 70 GLY A O 1
ATOM 530 N N . ARG A 1 71 ? -0.610 9.064 1.308 1.00 80.44 71 ARG A N 1
ATOM 531 C CA . ARG A 1 71 ? -1.457 8.529 0.235 1.00 80.44 71 ARG A CA 1
ATOM 532 C C . ARG A 1 71 ? -0.928 8.879 -1.157 1.00 80.44 71 ARG A C 1
ATOM 534 O O . ARG A 1 71 ? -0.908 8.005 -2.010 1.00 80.44 71 ARG A O 1
ATOM 541 N N . VAL A 1 72 ? -0.445 10.102 -1.374 1.00 78.88 72 VAL A N 1
ATOM 542 C CA . VAL A 1 72 ? 0.152 10.492 -2.665 1.00 78.88 72 VAL A CA 1
ATOM 543 C C . VAL A 1 72 ? 1.408 9.668 -2.954 1.00 78.88 72 VAL A C 1
ATOM 545 O O . VAL A 1 72 ? 1.565 9.153 -4.057 1.00 78.88 72 VAL A O 1
ATOM 548 N N . VAL A 1 73 ? 2.277 9.477 -1.955 1.00 79.12 73 VAL A N 1
ATOM 549 C CA . VAL A 1 73 ? 3.475 8.629 -2.096 1.00 79.12 73 VAL A CA 1
ATOM 550 C C . VAL A 1 73 ? 3.095 7.181 -2.404 1.00 79.12 73 VAL A C 1
ATOM 552 O O . VAL A 1 73 ? 3.744 6.547 -3.229 1.00 79.12 73 VAL A O 1
ATOM 555 N N . TRP A 1 74 ? 2.033 6.661 -1.788 1.00 76.31 74 TRP A N 1
ATOM 556 C CA . TRP A 1 74 ? 1.518 5.324 -2.077 1.00 76.31 74 TRP A CA 1
ATOM 557 C C . TRP A 1 74 ? 0.983 5.206 -3.508 1.00 76.31 74 TRP A C 1
ATOM 559 O O . TRP A 1 74 ? 1.357 4.279 -4.224 1.00 76.31 74 TRP A O 1
ATOM 569 N N . GLU A 1 75 ? 0.146 6.149 -3.942 1.00 74.19 75 GLU A N 1
ATOM 570 C CA . GLU A 1 75 ? -0.469 6.151 -5.275 1.00 74.19 75 GLU A CA 1
ATOM 571 C C . GLU A 1 75 ? 0.591 6.254 -6.378 1.00 74.19 75 GLU A C 1
ATOM 573 O O . GLU A 1 75 ? 0.578 5.469 -7.325 1.00 74.19 75 GLU A O 1
ATOM 578 N N . VAL A 1 76 ? 1.555 7.165 -6.223 1.00 73.94 76 VAL A N 1
ATOM 579 C CA . VAL A 1 76 ? 2.666 7.336 -7.171 1.00 73.94 76 VAL A CA 1
ATOM 580 C C . VAL A 1 76 ? 3.642 6.163 -7.087 1.00 73.94 76 VAL A C 1
ATOM 582 O O . VAL A 1 76 ? 4.049 5.611 -8.106 1.00 73.94 76 VAL A O 1
ATOM 585 N N . GLY A 1 77 ? 4.006 5.745 -5.875 1.00 72.44 77 GLY A N 1
ATOM 586 C CA . GLY A 1 77 ? 5.000 4.704 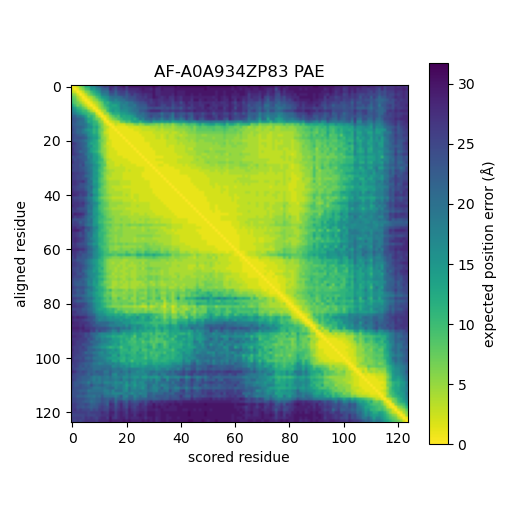-5.637 1.00 72.44 77 GLY A CA 1
ATOM 587 C C . GLY A 1 77 ? 4.537 3.317 -6.071 1.00 72.44 77 GLY A C 1
ATOM 588 O O . GLY A 1 77 ? 5.352 2.522 -6.523 1.00 72.44 77 GLY A O 1
ATOM 589 N N . THR A 1 78 ? 3.245 3.020 -5.981 1.00 70.00 78 THR A N 1
ATOM 590 C CA . THR A 1 78 ? 2.692 1.723 -6.392 1.00 70.00 78 THR A CA 1
ATOM 591 C C . THR A 1 78 ? 1.960 1.784 -7.726 1.00 70.00 78 THR A C 1
ATOM 593 O O . THR A 1 78 ? 1.439 0.764 -8.154 1.00 70.00 78 THR A O 1
ATOM 596 N N . LEU A 1 79 ? 1.864 2.952 -8.373 1.00 68.44 79 LEU A N 1
ATOM 597 C CA . LEU A 1 79 ? 1.017 3.187 -9.553 1.00 68.44 79 LEU A CA 1
ATOM 598 C C . LEU A 1 79 ? -0.439 2.701 -9.381 1.00 68.44 79 LEU A C 1
ATOM 600 O O . LEU A 1 79 ? -1.129 2.441 -10.368 1.00 68.44 79 LEU A O 1
ATOM 604 N N . ASN A 1 80 ? -0.896 2.532 -8.134 1.00 71.31 80 ASN A N 1
ATOM 605 C CA . ASN A 1 80 ? -2.158 1.884 -7.780 1.00 71.31 80 ASN A CA 1
ATOM 606 C C . ASN A 1 80 ? -2.375 0.497 -8.426 1.00 71.31 80 ASN A C 1
ATOM 608 O O . ASN A 1 80 ? -3.509 0.135 -8.731 1.00 71.31 80 ASN A O 1
ATOM 612 N N . VAL A 1 81 ? -1.319 -0.304 -8.641 1.00 74.94 81 VAL A N 1
ATOM 613 C CA . VAL A 1 81 ? -1.481 -1.669 -9.194 1.00 74.94 81 VAL A CA 1
ATOM 614 C C . VAL A 1 81 ? -2.048 -2.690 -8.204 1.00 74.94 81 VAL A C 1
ATOM 616 O O . VAL A 1 81 ? -2.494 -3.752 -8.635 1.00 74.94 81 VAL A O 1
ATOM 619 N N . LEU A 1 82 ? -2.026 -2.394 -6.903 1.00 79.50 82 LEU A N 1
ATOM 620 C CA . LEU A 1 82 ? -2.571 -3.265 -5.862 1.00 79.50 82 LEU A CA 1
ATOM 621 C C . LEU A 1 82 ? -4.010 -2.847 -5.546 1.00 79.50 82 LEU A C 1
ATOM 623 O O . LEU A 1 82 ? -4.255 -1.714 -5.135 1.00 79.50 82 LEU A O 1
ATOM 627 N N . GLU A 1 83 ? -4.955 -3.765 -5.732 1.00 75.75 83 GLU A N 1
ATOM 628 C CA . GLU A 1 83 ? -6.392 -3.521 -5.556 1.00 75.75 83 GLU A CA 1
ATOM 629 C C . GLU A 1 83 ? -6.954 -4.417 -4.459 1.00 75.75 83 GLU A C 1
ATOM 631 O O . GLU A 1 83 ? -6.524 -5.546 -4.286 1.00 75.75 83 GLU A O 1
ATOM 636 N N . GLU A 1 84 ? -7.931 -3.948 -3.696 1.00 70.25 84 GLU A N 1
ATOM 637 C CA . GLU A 1 84 ? -8.504 -4.768 -2.627 1.00 70.25 84 GLU A CA 1
ATOM 638 C C . GLU A 1 84 ? -9.246 -6.002 -3.172 1.00 70.25 84 GLU A C 1
ATOM 640 O O . GLU A 1 84 ? -9.074 -7.112 -2.669 1.00 70.25 84 GLU A O 1
ATOM 645 N N . GLU A 1 85 ? -10.017 -5.805 -4.239 1.00 70.44 85 GLU A N 1
ATOM 646 C CA . GLU A 1 85 ? -10.736 -6.848 -4.967 1.00 70.44 85 GLU A CA 1
ATOM 647 C C . GLU A 1 85 ? -10.241 -6.856 -6.422 1.00 70.44 85 GLU A C 1
ATOM 649 O O . GLU A 1 85 ? -10.782 -6.141 -7.271 1.00 70.44 85 GLU A O 1
ATOM 654 N N . PRO A 1 86 ? -9.170 -7.606 -6.736 1.00 66.19 86 PRO A N 1
ATOM 655 C CA . PRO A 1 86 ? -8.576 -7.571 -8.064 1.00 66.19 86 PRO A CA 1
ATOM 656 C C . PRO A 1 86 ? -9.520 -8.201 -9.097 1.00 66.19 86 PRO A C 1
ATOM 658 O O . PRO A 1 86 ? -9.863 -9.379 -9.025 1.00 66.19 86 PRO A O 1
ATOM 661 N N . THR A 1 87 ? -9.908 -7.416 -10.102 1.00 63.81 87 THR A N 1
ATOM 662 C CA . THR A 1 87 ?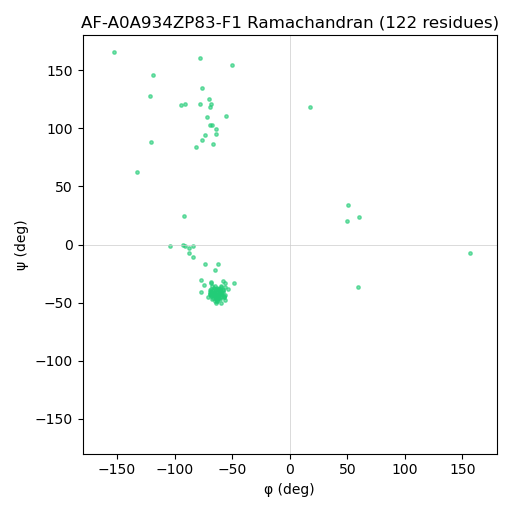 -10.782 -7.848 -11.216 1.00 63.81 87 THR A CA 1
ATOM 663 C C . THR A 1 87 ? -10.018 -8.471 -12.391 1.00 63.81 87 THR A C 1
ATOM 665 O O . THR A 1 87 ? -10.618 -8.988 -13.330 1.00 63.81 87 THR A O 1
ATOM 668 N N . THR A 1 88 ? -8.684 -8.422 -12.360 1.00 62.44 88 THR A N 1
ATOM 669 C CA . THR A 1 88 ? -7.779 -8.969 -13.382 1.00 62.44 88 THR A CA 1
ATOM 670 C C . THR A 1 88 ? -6.433 -9.345 -12.748 1.00 62.44 88 THR A C 1
ATOM 672 O O . THR A 1 88 ? -6.142 -8.978 -11.609 1.00 62.44 88 THR A O 1
ATOM 675 N N . ILE A 1 89 ? -5.612 -10.112 -13.468 1.00 62.34 89 ILE A N 1
ATOM 676 C CA . ILE A 1 89 ? -4.306 -10.580 -13.000 1.00 62.34 89 ILE A CA 1
ATOM 677 C C . ILE A 1 89 ? -3.296 -9.422 -13.086 1.00 62.34 89 ILE A C 1
ATOM 679 O O . ILE A 1 89 ? -3.207 -8.733 -14.103 1.00 62.34 89 ILE A O 1
ATOM 683 N N . LEU A 1 90 ? -2.494 -9.231 -12.033 1.00 65.62 90 LEU A N 1
ATOM 684 C CA . LEU A 1 90 ? -1.557 -8.106 -11.897 1.00 65.62 90 LEU A CA 1
ATOM 685 C C . LEU A 1 90 ? -0.636 -7.794 -13.096 1.00 65.62 90 LEU A C 1
ATOM 687 O O . LEU A 1 90 ? -0.362 -6.610 -13.287 1.00 65.62 90 LEU A O 1
ATOM 691 N N . PRO A 1 91 ? -0.152 -8.754 -13.917 1.00 64.25 91 PRO A N 1
ATOM 692 C CA . PRO A 1 91 ? 0.666 -8.417 -15.082 1.00 64.25 91 PRO A CA 1
ATOM 693 C C . PRO A 1 91 ? -0.044 -7.469 -16.056 1.00 64.25 91 PRO A C 1
ATOM 695 O O . PRO A 1 91 ? 0.574 -6.531 -16.552 1.00 64.25 91 PRO A O 1
ATOM 698 N N . SER A 1 92 ? -1.351 -7.646 -16.275 1.00 68.19 92 SER A N 1
ATOM 699 C CA . SER A 1 92 ? -2.145 -6.741 -17.115 1.00 68.19 92 SER A CA 1
ATOM 700 C C . SER A 1 92 ? -2.309 -5.367 -16.465 1.00 68.19 92 SER A C 1
ATOM 702 O O . SER A 1 92 ? -2.184 -4.354 -17.143 1.00 68.19 92 SER A O 1
ATOM 704 N N . LYS A 1 93 ? -2.480 -5.307 -15.138 1.00 68.12 93 LYS A N 1
ATOM 705 C CA . LYS A 1 93 ? -2.608 -4.037 -14.405 1.00 68.12 93 LYS A CA 1
ATOM 706 C C . LYS A 1 93 ? -1.346 -3.190 -14.453 1.00 68.12 93 LYS A C 1
ATOM 708 O O . LYS A 1 93 ? -1.454 -1.974 -14.560 1.00 68.12 93 LYS A O 1
ATOM 713 N N . VAL A 1 94 ? -0.166 -3.809 -14.386 1.00 65.88 94 VAL A N 1
ATOM 714 C CA . VAL A 1 94 ? 1.111 -3.094 -14.542 1.00 65.88 94 VAL A CA 1
ATOM 715 C C . VAL A 1 94 ? 1.186 -2.446 -15.924 1.00 65.88 94 VAL A C 1
ATOM 717 O O . VAL A 1 94 ? 1.543 -1.275 -16.028 1.00 65.88 94 VAL A O 1
ATOM 720 N N . MET A 1 95 ? 0.771 -3.164 -16.970 1.00 68.50 95 MET A N 1
ATOM 721 C CA . MET A 1 95 ? 0.708 -2.614 -18.326 1.00 68.50 95 MET A CA 1
ATOM 722 C C . MET A 1 95 ? -0.337 -1.500 -18.451 1.00 68.50 95 MET A C 1
ATOM 724 O O . MET A 1 95 ? -0.038 -0.461 -19.030 1.00 68.50 95 MET A O 1
ATOM 728 N N . ASP A 1 96 ? -1.518 -1.654 -17.849 1.00 71.38 96 ASP A N 1
ATOM 729 C CA . ASP A 1 96 ? -2.552 -0.611 -17.834 1.00 71.38 96 ASP A CA 1
ATOM 730 C C . ASP A 1 96 ? -2.108 0.634 -17.052 1.00 71.38 96 ASP A C 1
ATOM 732 O O . ASP A 1 96 ? -2.481 1.761 -17.379 1.00 71.38 96 ASP A O 1
ATOM 736 N N . ALA A 1 97 ? -1.347 0.450 -15.973 1.00 70.19 97 ALA A N 1
ATOM 737 C CA . ALA A 1 97 ? -0.789 1.536 -15.178 1.00 70.19 97 ALA A CA 1
ATOM 738 C C . ALA A 1 97 ? 0.305 2.284 -15.952 1.00 70.19 97 ALA A C 1
ATOM 740 O O . ALA A 1 97 ? 0.292 3.512 -15.983 1.00 70.19 97 ALA A O 1
ATOM 741 N N . LEU A 1 98 ? 1.190 1.559 -16.646 1.00 67.38 98 LEU A N 1
ATOM 742 C CA . LEU A 1 98 ? 2.185 2.139 -17.552 1.00 67.38 98 LEU A CA 1
ATOM 743 C C . LEU A 1 98 ? 1.529 2.884 -18.717 1.00 67.38 98 LEU A C 1
ATOM 745 O O . LEU A 1 98 ? 1.911 4.014 -19.003 1.00 67.38 98 LEU A O 1
ATOM 749 N N . ALA A 1 99 ? 0.513 2.295 -19.352 1.00 72.50 99 ALA A N 1
ATOM 750 C CA . ALA A 1 99 ? -0.232 2.933 -20.431 1.00 72.50 99 ALA A CA 1
ATOM 751 C C . ALA A 1 99 ? -0.900 4.231 -19.955 1.00 72.50 99 ALA A C 1
ATOM 753 O O . ALA A 1 99 ? -0.809 5.253 -20.626 1.00 72.50 99 ALA A O 1
ATOM 754 N N . ARG A 1 100 ? -1.501 4.230 -18.759 1.00 71.31 100 ARG A N 1
ATOM 755 C CA . ARG A 1 100 ? -2.070 5.442 -18.152 1.00 71.31 100 ARG A CA 1
ATOM 756 C C . ARG A 1 100 ? -1.010 6.488 -17.825 1.00 71.31 100 ARG A C 1
ATOM 758 O O . ARG A 1 100 ? -1.215 7.658 -18.136 1.00 71.31 100 ARG A O 1
ATOM 765 N N . ALA A 1 101 ? 0.124 6.088 -17.256 1.00 67.06 101 ALA A N 1
ATOM 766 C CA . ALA A 1 101 ? 1.231 7.004 -17.002 1.00 67.06 101 ALA A CA 1
ATOM 767 C C . ALA A 1 101 ? 1.737 7.642 -18.307 1.00 67.06 101 ALA A C 1
ATOM 769 O O . ALA A 1 101 ? 1.929 8.852 -18.355 1.00 67.06 101 ALA A O 1
ATOM 770 N N . ALA A 1 102 ? 1.851 6.860 -19.384 1.00 67.81 102 ALA A N 1
ATOM 771 C CA . ALA A 1 102 ? 2.264 7.338 -20.703 1.00 67.81 102 ALA A CA 1
ATOM 772 C C . ALA A 1 102 ? 1.279 8.335 -21.341 1.00 67.81 102 ALA A C 1
ATOM 774 O O . ALA A 1 102 ? 1.676 9.116 -22.198 1.00 67.81 102 ALA A O 1
ATOM 775 N N . THR A 1 103 ? 0.010 8.342 -20.919 1.00 73.12 103 THR A N 1
ATOM 776 C CA . THR A 1 103 ? -0.992 9.315 -21.396 1.00 73.12 103 THR A CA 1
ATOM 777 C C . THR A 1 103 ? -0.973 10.650 -20.648 1.00 73.12 103 THR A C 1
ATOM 779 O O . THR A 1 103 ? -1.760 11.536 -20.978 1.00 73.12 103 THR A O 1
ATOM 782 N N . VAL A 1 104 ? -0.108 10.818 -19.640 1.00 74.81 104 VAL A N 1
ATOM 783 C CA . VAL A 1 104 ? 0.011 12.082 -18.903 1.00 74.81 104 VAL A CA 1
ATOM 784 C C . VAL A 1 104 ? 0.625 13.148 -19.826 1.00 74.81 104 VAL A C 1
ATOM 786 O O . VAL A 1 104 ? 1.771 12.979 -20.241 1.00 74.81 104 VAL A O 1
ATOM 789 N N . PRO A 1 105 ? -0.085 14.257 -20.123 1.00 70.31 105 PRO A N 1
ATOM 790 C CA . PRO A 1 105 ? 0.356 15.250 -21.111 1.00 70.31 105 PRO A CA 1
ATOM 791 C C . PRO A 1 105 ? 1.729 15.868 -20.817 1.00 70.31 105 PRO A C 1
ATOM 793 O O . PRO A 1 105 ? 2.477 16.189 -21.734 1.00 70.31 105 PRO A O 1
ATOM 796 N N . ASP A 1 106 ? 2.076 15.997 -19.536 1.00 69.81 106 ASP A N 1
ATOM 797 C CA . ASP A 1 106 ? 3.324 16.622 -19.086 1.00 69.81 106 ASP A CA 1
ATOM 798 C C . ASP A 1 106 ? 4.489 15.633 -18.928 1.00 69.81 106 ASP A C 1
ATOM 800 O O . ASP A 1 106 ? 5.601 16.039 -18.580 1.00 69.81 106 ASP A O 1
ATOM 804 N N . LEU A 1 107 ? 4.270 14.337 -19.184 1.00 68.75 107 LEU A N 1
ATOM 805 C CA . LEU A 1 107 ? 5.308 13.322 -19.016 1.00 68.75 107 LEU A CA 1
ATOM 806 C C . LEU A 1 107 ? 6.481 13.567 -19.971 1.00 68.75 107 LEU A C 1
ATOM 808 O O . LEU A 1 107 ? 7.629 13.575 -19.544 1.00 68.75 107 LEU A O 1
ATOM 812 N N . GLU A 1 108 ? 6.208 13.800 -21.249 1.00 68.25 108 GLU A N 1
ATOM 813 C CA . GLU A 1 108 ? 7.239 13.965 -22.278 1.00 68.25 108 GLU A CA 1
ATOM 814 C C . GLU A 1 108 ? 8.074 15.253 -22.105 1.00 68.25 108 GLU A C 1
ATOM 816 O O . GLU A 1 108 ? 9.308 15.160 -22.118 1.00 68.25 108 GLU A O 1
ATOM 821 N N . PRO A 1 109 ? 7.480 16.426 -21.798 1.00 72.12 109 PRO A N 1
ATOM 822 C CA . PRO A 1 109 ? 8.234 17.607 -21.371 1.00 72.12 109 PRO A CA 1
ATOM 823 C C . PRO A 1 109 ? 9.096 17.371 -20.120 1.00 72.12 109 PRO A C 1
ATOM 825 O O . PRO A 1 109 ? 10.238 17.832 -20.049 1.00 72.12 109 PRO A O 1
ATOM 828 N N . MET A 1 110 ? 8.577 16.636 -19.131 1.00 68.62 110 MET A N 1
ATOM 829 C CA . MET A 1 110 ? 9.304 16.324 -17.897 1.00 68.62 110 MET A CA 1
ATOM 830 C C . MET A 1 110 ? 10.483 15.374 -18.152 1.00 68.62 110 MET A C 1
ATOM 832 O O . MET A 1 110 ? 11.578 15.617 -17.648 1.00 68.62 110 MET A O 1
ATOM 836 N N . LEU A 1 111 ? 10.288 14.326 -18.959 1.00 71.75 111 LEU A N 1
ATOM 837 C CA . LEU A 1 111 ? 11.341 13.385 -19.355 1.00 71.75 111 LEU A CA 1
ATOM 838 C C . LEU A 1 111 ? 12.425 14.085 -20.180 1.00 71.75 111 LEU A C 1
ATOM 840 O O . LEU A 1 111 ? 13.607 13.890 -19.916 1.00 71.75 111 LEU A O 1
ATOM 844 N N . THR A 1 112 ? 12.037 14.959 -21.109 1.00 73.75 112 THR A N 1
ATOM 845 C CA . THR A 1 112 ? 12.961 15.788 -21.902 1.00 73.75 112 THR A CA 1
ATOM 846 C C . THR A 1 112 ? 13.850 16.648 -21.002 1.00 73.75 112 THR A C 1
ATOM 848 O O . THR A 1 112 ? 15.066 16.700 -21.180 1.00 73.75 112 THR A O 1
ATOM 851 N N . ARG A 1 113 ? 13.261 17.271 -19.973 1.00 69.25 113 ARG A N 1
ATOM 852 C CA . ARG A 1 113 ? 14.001 18.064 -18.983 1.00 69.25 113 ARG A CA 1
ATOM 853 C C . ARG A 1 113 ? 14.916 17.210 -18.100 1.00 69.25 113 ARG A C 1
ATOM 855 O O . ARG A 1 113 ? 15.987 17.677 -17.726 1.00 69.25 113 ARG A O 1
ATOM 862 N N . LEU A 1 114 ? 14.497 15.993 -17.753 1.00 63.81 114 LEU A N 1
ATOM 863 C CA . LEU A 1 114 ? 15.229 15.092 -16.859 1.00 63.81 114 LEU A CA 1
ATOM 864 C C . LEU A 1 114 ? 16.410 14.398 -17.551 1.00 63.81 114 LEU A C 1
ATOM 866 O O . LEU A 1 114 ? 17.474 14.261 -16.957 1.00 63.81 114 LEU A O 1
ATOM 870 N N . PHE A 1 115 ? 16.222 13.965 -18.797 1.00 72.31 115 PHE A N 1
ATOM 871 C CA . PHE A 1 115 ? 17.243 13.269 -19.582 1.00 72.31 115 PHE A CA 1
ATOM 872 C C . PHE A 1 115 ? 18.085 14.207 -20.450 1.00 72.31 115 PHE A C 1
ATOM 874 O O . PHE A 1 115 ? 18.986 13.741 -21.139 1.00 72.31 115 PHE A O 1
ATOM 881 N N . GLY A 1 116 ? 17.815 15.516 -20.410 1.00 55.84 116 GLY A N 1
ATOM 882 C CA . GLY A 1 116 ? 18.599 16.520 -21.125 1.00 55.84 116 GLY A CA 1
ATOM 883 C C . GLY A 1 116 ? 18.609 16.325 -22.640 1.00 55.84 116 GLY A C 1
ATOM 884 O O . GLY A 1 116 ? 19.547 16.775 -23.291 1.00 55.84 116 GLY A O 1
ATOM 885 N N . VAL A 1 117 ? 17.601 15.655 -23.210 1.00 55.41 117 VAL A N 1
ATOM 886 C CA . VAL A 1 117 ? 17.512 15.482 -24.662 1.00 55.41 117 VAL A CA 1
ATOM 887 C C . VAL A 1 117 ? 17.107 16.825 -25.251 1.00 55.41 117 VAL A C 1
ATOM 889 O O . VAL A 1 117 ? 15.934 17.187 -25.283 1.00 55.41 117 VAL A O 1
ATOM 892 N N . HIS A 1 118 ? 18.096 17.606 -25.671 1.00 51.03 118 HIS A N 1
ATOM 893 C CA . HIS A 1 118 ? 17.843 18.770 -26.496 1.00 51.03 118 HIS A CA 1
ATOM 894 C C . HIS A 1 118 ? 17.410 18.261 -27.881 1.00 51.03 118 HIS A C 1
ATOM 896 O O . HIS A 1 118 ? 18.128 17.445 -28.462 1.00 51.03 118 HIS A O 1
ATOM 902 N N . PRO A 1 119 ? 16.251 18.676 -28.420 1.00 46.16 119 PRO A N 1
ATOM 903 C CA . PRO A 1 119 ? 15.927 18.400 -29.814 1.00 46.16 119 PRO A CA 1
ATOM 904 C C . PRO A 1 119 ? 16.951 19.151 -30.680 1.00 46.16 119 PRO A C 1
ATOM 906 O O . PRO A 1 119 ? 16.855 20.369 -30.830 1.00 46.16 119 PRO A O 1
ATOM 909 N N . GLY A 1 120 ? 17.976 18.443 -31.161 1.00 53.50 120 GLY A N 1
ATOM 910 C CA . GLY A 1 120 ? 19.081 19.024 -31.929 1.00 53.50 120 GLY A CA 1
ATOM 911 C C . GLY A 1 120 ? 20.405 18.247 -31.936 1.00 53.50 120 GLY A C 1
ATOM 912 O O . GLY A 1 120 ? 21.2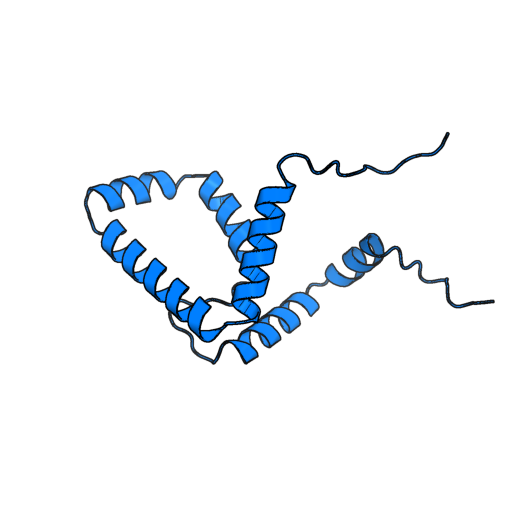89 18.640 -32.688 1.00 53.50 120 GLY A O 1
ATOM 913 N N . ASP A 1 121 ? 20.560 17.172 -31.152 1.00 55.25 121 ASP A N 1
ATOM 914 C CA . ASP A 1 121 ? 21.791 16.350 -31.131 1.00 55.25 121 ASP A CA 1
ATOM 915 C C . ASP A 1 121 ? 21.768 15.153 -32.108 1.00 55.25 121 ASP A C 1
ATOM 917 O O . ASP A 1 121 ? 22.486 14.162 -31.961 1.00 55.25 121 ASP A O 1
ATOM 921 N N . ASP A 1 122 ? 20.973 15.243 -33.167 1.00 55.88 122 ASP A N 1
ATOM 922 C CA . ASP A 1 122 ? 21.137 14.474 -34.391 1.00 55.88 122 ASP A CA 1
ATOM 923 C C . ASP A 1 122 ? 22.194 15.141 -35.285 1.00 55.88 122 ASP A C 1
ATOM 925 O O . ASP A 1 122 ? 21.911 15.926 -36.185 1.00 55.88 122 ASP A O 1
ATOM 929 N N . GLY A 1 123 ? 23.442 14.789 -34.960 1.00 53.78 123 GLY A N 1
ATOM 930 C CA . GLY A 1 123 ? 24.659 14.811 -35.772 1.00 53.78 123 GLY A CA 1
ATOM 931 C C . GLY A 1 123 ? 24.688 15.649 -37.053 1.00 53.78 123 GLY A C 1
ATOM 932 O O . GLY A 1 123 ? 24.074 15.311 -38.065 1.00 53.78 123 GLY A O 1
ATOM 933 N N . THR A 1 124 ? 25.593 16.628 -37.063 1.00 42.12 124 THR A N 1
ATOM 934 C CA . THR A 1 124 ? 26.401 16.937 -38.252 1.00 42.12 124 THR A CA 1
ATOM 935 C C . THR A 1 124 ? 27.876 16.932 -37.880 1.00 42.12 124 THR A C 1
ATOM 937 O O . THR A 1 124 ? 28.204 17.480 -36.805 1.00 42.12 124 THR A O 1
#

Mean predicted aligned error: 13.07 Å

Radius of gyration: 19.77 Å; Cα contacts (8 Å, |Δi|>4): 47; chains: 1; bounding box: 45×44×58 Å